Protein AF-A0A2N1JCU8-F1 (afdb_monomer_lite)

Organism: NCBI:txid2020962

Sequence (66 aa):
MGNGARAQQKRERNAKSNASKDPKSQLKTNEAAKNVVCQVCRQTFLLTVREPALLQHAENKHSKVR

Structure (mmCIF, N/CA/C/O backbone):
data_AF-A0A2N1JCU8-F1
#
_entry.id   AF-A0A2N1JCU8-F1
#
loop_
_atom_site.group_PDB
_atom_site.id
_atom_site.type_symbol
_atom_site.label_atom_id
_atom_site.label_alt_id
_atom_site.label_comp_id
_atom_site.label_asym_id
_atom_site.label_entity_id
_atom_site.label_seq_id
_atom_site.pdbx_PDB_ins_code
_atom_site.Cartn_x
_atom_site.Cartn_y
_atom_site.Cartn_z
_atom_site.occupancy
_atom_site.B_iso_or_equiv
_atom_site.auth_seq_id
_atom_site.auth_comp_id
_atom_site.auth_asym_id
_atom_site.auth_atom_id
_atom_site.pdbx_PDB_model_num
ATOM 1 N N . MET A 1 1 ? 38.497 15.861 -40.869 1.00 47.88 1 MET A N 1
ATOM 2 C CA . MET A 1 1 ? 38.049 14.452 -40.755 1.00 47.88 1 MET A CA 1
ATOM 3 C C . MET A 1 1 ? 38.112 14.069 -39.274 1.00 47.88 1 MET A C 1
ATOM 5 O O . MET A 1 1 ? 39.202 13.986 -38.751 1.00 47.88 1 MET A O 1
ATOM 9 N N . GLY A 1 2 ? 37.077 13.931 -38.452 1.00 49.62 2 GLY A N 1
ATOM 10 C CA . GLY A 1 2 ? 35.640 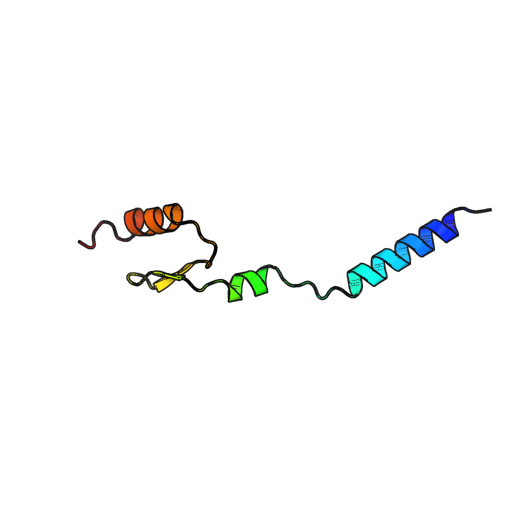13.800 -38.655 1.00 49.62 2 GLY A CA 1
ATOM 11 C C . GLY A 1 2 ? 35.082 12.792 -37.634 1.00 49.62 2 GLY A C 1
ATOM 12 O O . GLY A 1 2 ? 34.527 11.778 -38.034 1.00 49.62 2 GLY A O 1
ATOM 13 N N . ASN A 1 3 ? 35.222 13.042 -36.320 1.00 56.12 3 ASN A N 1
ATOM 14 C CA . ASN A 1 3 ? 34.710 12.161 -35.241 1.00 56.12 3 ASN A CA 1
ATOM 15 C C . ASN A 1 3 ? 33.162 12.068 -35.175 1.00 56.12 3 ASN A C 1
ATOM 17 O O . ASN A 1 3 ? 32.604 11.401 -34.302 1.00 56.12 3 ASN A O 1
ATOM 21 N N . GLY A 1 4 ? 32.457 12.707 -36.116 1.00 56.34 4 GLY A N 1
ATOM 22 C CA . GLY A 1 4 ? 31.002 12.667 -36.251 1.00 56.34 4 GLY A CA 1
ATOM 23 C C . GLY A 1 4 ? 30.460 11.297 -36.660 1.00 56.34 4 GLY A C 1
ATOM 24 O O . GLY A 1 4 ? 29.425 10.892 -36.139 1.00 56.34 4 GLY A O 1
ATOM 25 N N . ALA A 1 5 ? 31.186 10.534 -37.488 1.00 65.06 5 ALA A N 1
ATOM 26 C CA . ALA A 1 5 ? 30.727 9.221 -37.957 1.00 65.06 5 ALA A CA 1
ATOM 27 C C . ALA A 1 5 ? 30.598 8.206 -36.805 1.00 65.06 5 ALA A C 1
ATOM 29 O O . ALA A 1 5 ? 29.593 7.505 -36.682 1.00 65.06 5 ALA A O 1
ATOM 30 N N . ARG A 1 6 ? 31.571 8.193 -35.881 1.00 66.69 6 ARG A N 1
ATOM 31 C CA . ARG A 1 6 ? 31.535 7.338 -34.680 1.00 66.69 6 ARG A CA 1
ATOM 32 C C . ARG A 1 6 ? 30.435 7.766 -33.704 1.00 66.69 6 ARG A C 1
ATOM 34 O O . ARG A 1 6 ? 29.771 6.916 -33.109 1.00 66.69 6 ARG A O 1
ATOM 41 N N . ALA A 1 7 ? 30.209 9.075 -33.561 1.00 66.94 7 ALA A N 1
ATOM 42 C CA . ALA A 1 7 ? 29.140 9.619 -32.723 1.00 66.94 7 ALA A CA 1
ATOM 43 C C . ALA A 1 7 ? 27.741 9.334 -33.298 1.00 66.94 7 ALA A C 1
ATOM 45 O O . ALA A 1 7 ? 26.805 9.080 -32.539 1.00 66.94 7 ALA A O 1
ATOM 46 N N . GLN A 1 8 ? 27.593 9.349 -34.623 1.00 71.62 8 GLN A N 1
ATOM 47 C CA . GLN A 1 8 ? 26.341 9.037 -35.312 1.00 71.62 8 GLN A CA 1
ATOM 48 C C . GLN A 1 8 ? 26.016 7.543 -35.214 1.00 71.62 8 GLN A C 1
ATOM 50 O O . GLN A 1 8 ? 24.928 7.197 -34.765 1.00 71.62 8 GLN A O 1
ATOM 55 N N . GLN A 1 9 ? 26.995 6.659 -35.444 1.00 75.50 9 GLN A N 1
ATOM 56 C CA . GLN A 1 9 ? 26.826 5.213 -35.237 1.00 75.50 9 GLN A CA 1
ATOM 57 C C . GLN A 1 9 ? 26.501 4.847 -33.779 1.00 75.50 9 GLN A C 1
ATOM 59 O O . GLN A 1 9 ? 25.758 3.899 -33.519 1.00 75.50 9 GLN A O 1
ATOM 64 N N . LYS A 1 10 ? 27.050 5.580 -32.797 1.00 74.62 10 LYS A N 1
ATOM 65 C CA . LYS A 1 10 ? 26.697 5.397 -31.379 1.00 74.62 10 LYS A CA 1
ATOM 66 C C . LYS A 1 10 ? 25.252 5.821 -31.105 1.00 74.62 10 LYS A C 1
ATOM 68 O O . LYS A 1 10 ? 24.544 5.099 -30.406 1.00 74.62 10 LYS A O 1
ATOM 73 N N . ARG A 1 11 ? 24.813 6.958 -31.655 1.00 70.44 11 ARG A N 1
ATOM 74 C CA . ARG A 1 11 ? 23.429 7.440 -31.522 1.00 70.44 11 ARG A CA 1
ATOM 75 C C . ARG A 1 11 ? 22.433 6.485 -32.178 1.00 70.44 11 ARG A C 1
ATOM 77 O O . ARG A 1 11 ? 21.459 6.113 -31.533 1.00 70.44 11 ARG A O 1
ATOM 84 N N . GLU A 1 12 ? 22.724 6.005 -33.384 1.00 74.62 12 GLU A N 1
ATOM 85 C CA . GLU A 1 12 ? 21.877 5.037 -34.089 1.00 74.62 12 GLU A CA 1
ATOM 86 C C . GLU A 1 12 ? 21.772 3.692 -33.369 1.00 74.62 12 GLU A C 1
ATOM 88 O O . GLU A 1 12 ? 20.673 3.153 -33.252 1.00 74.62 12 GLU A O 1
ATOM 93 N N . ARG A 1 13 ? 22.880 3.155 -32.834 1.00 74.00 13 ARG A N 1
ATOM 94 C CA . ARG A 1 13 ? 22.829 1.925 -32.024 1.00 74.00 13 ARG A CA 1
ATOM 95 C C . ARG A 1 13 ? 22.007 2.113 -30.752 1.00 74.00 13 ARG A C 1
ATOM 97 O O . ARG A 1 13 ? 21.218 1.241 -30.418 1.00 74.00 13 ARG A O 1
ATOM 104 N N . ASN A 1 14 ? 22.153 3.243 -30.062 1.00 69.31 14 ASN A N 1
ATOM 105 C CA . ASN A 1 14 ? 21.396 3.511 -28.837 1.00 69.31 14 ASN A CA 1
ATOM 106 C C . ASN A 1 14 ? 19.890 3.672 -29.123 1.00 69.31 14 ASN A C 1
ATOM 108 O O . ASN A 1 14 ? 19.063 3.092 -28.427 1.00 69.31 14 ASN A O 1
ATOM 112 N N . ALA A 1 15 ? 19.534 4.371 -30.205 1.00 66.81 15 ALA A N 1
ATOM 113 C CA . ALA A 1 15 ? 18.149 4.506 -30.650 1.00 66.81 15 ALA A CA 1
ATOM 114 C C . ALA A 1 15 ? 17.520 3.151 -31.024 1.00 66.81 15 ALA A C 1
ATOM 116 O O . ALA A 1 15 ? 16.418 2.849 -30.576 1.00 66.81 15 ALA A O 1
ATOM 117 N N . LYS A 1 16 ? 18.241 2.295 -31.763 1.00 65.12 16 LYS A N 1
ATOM 118 C CA . LYS A 1 16 ? 17.777 0.946 -32.149 1.00 65.12 16 LYS A CA 1
ATOM 119 C C . LYS A 1 16 ? 17.621 0.009 -30.936 1.00 65.12 16 LYS A C 1
ATOM 121 O O . LYS A 1 16 ? 16.641 -0.733 -30.855 1.00 65.12 16 LYS A O 1
ATOM 126 N N . SER A 1 17 ? 18.520 0.101 -29.952 1.00 62.06 17 SER A N 1
ATOM 127 C CA . SER A 1 17 ? 18.432 -0.656 -28.691 1.00 62.06 17 SER A CA 1
ATOM 128 C C . SER A 1 17 ? 17.305 -0.190 -27.762 1.00 62.06 17 SER A C 1
ATOM 130 O O . SER A 1 17 ? 16.798 -0.994 -26.980 1.00 62.06 17 SER A O 1
ATOM 132 N N . ASN A 1 18 ? 16.908 1.085 -27.829 1.00 58.41 18 ASN A N 1
ATOM 133 C CA . ASN A 1 18 ? 15.786 1.621 -27.050 1.00 58.41 18 ASN A CA 1
ATOM 134 C C . ASN A 1 18 ? 14.436 1.432 -27.754 1.00 58.41 18 ASN A C 1
ATOM 136 O O . ASN A 1 18 ? 13.432 1.285 -27.072 1.00 58.41 18 ASN A O 1
ATOM 140 N N . ALA A 1 19 ? 14.411 1.371 -29.089 1.00 57.62 19 ALA A N 1
ATOM 141 C CA . ALA A 1 19 ? 13.204 1.094 -29.871 1.00 57.62 19 ALA A CA 1
ATOM 142 C C . ALA A 1 19 ? 12.752 -0.377 -29.799 1.00 57.62 19 ALA A C 1
ATOM 144 O O . ALA A 1 19 ? 11.576 -0.665 -29.981 1.00 57.62 19 ALA A O 1
ATOM 145 N N . SER A 1 20 ? 13.676 -1.306 -29.515 1.00 54.91 20 SER A N 1
ATOM 146 C CA . SER A 1 20 ? 13.387 -2.752 -29.433 1.00 54.91 20 SER A CA 1
ATOM 147 C C . SER A 1 20 ? 12.979 -3.221 -28.033 1.00 54.91 20 SER A C 1
ATOM 149 O O . SER A 1 20 ? 12.610 -4.378 -27.843 1.00 54.91 20 SER A O 1
ATOM 151 N N . LYS A 1 21 ? 13.057 -2.343 -27.028 1.00 59.09 21 LYS A N 1
ATOM 152 C CA . LYS A 1 21 ? 12.445 -2.604 -25.730 1.00 59.09 21 LYS A CA 1
ATOM 153 C C . LYS A 1 21 ? 11.011 -2.130 -25.852 1.00 59.09 21 LYS A C 1
ATOM 155 O O . LYS A 1 21 ? 10.763 -0.938 -25.690 1.00 59.09 21 LYS A O 1
ATOM 160 N N . ASP A 1 22 ? 10.094 -3.058 -26.137 1.00 57.97 22 ASP A N 1
ATOM 161 C CA . ASP A 1 22 ? 8.684 -2.846 -25.812 1.00 57.97 22 ASP A CA 1
ATOM 162 C C . ASP A 1 22 ? 8.667 -2.179 -24.432 1.00 57.97 22 ASP A C 1
ATOM 164 O O . ASP A 1 22 ? 9.323 -2.703 -23.514 1.00 57.97 22 ASP A O 1
ATOM 168 N N . PRO A 1 23 ? 8.097 -0.971 -24.289 1.00 56.91 23 PRO A N 1
ATOM 169 C CA . PRO A 1 23 ? 8.036 -0.336 -22.997 1.00 56.91 23 PRO A CA 1
ATOM 170 C C . PRO A 1 23 ? 7.217 -1.288 -22.139 1.00 56.91 23 PRO A C 1
ATOM 172 O O . PRO A 1 23 ? 5.991 -1.283 -22.222 1.00 56.91 23 PRO A O 1
ATOM 175 N N . LYS A 1 24 ? 7.902 -2.124 -21.340 1.00 59.22 24 LYS A N 1
ATOM 176 C CA . LYS A 1 24 ? 7.306 -2.909 -20.264 1.00 59.22 24 LYS A CA 1
ATOM 177 C C . LYS A 1 24 ? 6.695 -1.872 -19.358 1.00 59.22 24 LYS A C 1
ATOM 179 O O . LYS A 1 24 ? 7.368 -1.313 -18.492 1.00 59.22 24 LYS A O 1
ATOM 184 N N . SER A 1 25 ? 5.460 -1.527 -19.685 1.00 66.75 25 SER A N 1
ATOM 185 C CA . SER A 1 25 ? 4.719 -0.466 -19.062 1.00 66.75 25 SER A CA 1
ATOM 186 C C . SER A 1 25 ? 4.684 -0.862 -17.606 1.00 66.75 25 SER A C 1
ATOM 188 O O . SER A 1 25 ? 4.035 -1.840 -17.238 1.00 66.75 25 SER A O 1
ATOM 190 N N . GLN A 1 26 ? 5.459 -0.150 -16.790 1.00 66.44 26 GLN A N 1
ATOM 191 C CA . GLN A 1 26 ? 5.462 -0.352 -15.351 1.00 66.44 26 GLN A CA 1
ATOM 192 C C . GLN A 1 26 ? 4.017 -0.297 -14.848 1.00 66.44 26 GLN A C 1
ATOM 194 O O . GLN A 1 26 ? 3.665 -1.039 -13.947 1.00 66.44 26 GLN A O 1
ATOM 199 N N . LEU A 1 27 ? 3.151 0.492 -15.498 1.00 69.31 27 LEU A N 1
ATOM 200 C CA . LEU A 1 27 ? 1.714 0.529 -15.240 1.00 69.31 27 LEU A CA 1
ATOM 201 C C . LEU A 1 27 ? 1.049 -0.843 -15.436 1.00 69.31 27 LEU A C 1
ATOM 203 O O . LEU A 1 27 ? 0.422 -1.311 -14.496 1.00 69.31 27 LEU A O 1
ATOM 207 N N . LYS A 1 28 ? 1.271 -1.540 -16.561 1.00 69.25 28 LYS A N 1
ATOM 208 C CA . LYS A 1 28 ? 0.717 -2.893 -16.788 1.00 69.25 28 LYS A CA 1
ATOM 209 C C . LYS A 1 28 ? 1.224 -3.908 -15.759 1.00 69.25 28 LYS A C 1
ATOM 211 O O . LYS A 1 28 ? 0.453 -4.713 -15.244 1.00 69.25 28 LYS A O 1
ATOM 216 N N . THR A 1 29 ? 2.515 -3.856 -15.426 1.00 70.81 29 THR A N 1
ATOM 217 C CA . THR A 1 29 ? 3.102 -4.727 -14.393 1.00 70.81 29 THR A CA 1
ATOM 218 C C . THR A 1 29 ? 2.510 -4.433 -13.011 1.00 70.81 29 THR A C 1
ATOM 220 O O . THR A 1 29 ? 2.216 -5.354 -12.255 1.00 70.81 29 THR A O 1
ATOM 223 N N . ASN A 1 30 ? 2.292 -3.156 -12.687 1.00 68.31 30 ASN A N 1
ATOM 224 C CA . ASN A 1 30 ? 1.671 -2.730 -11.434 1.00 68.31 30 ASN A CA 1
ATOM 225 C C . ASN A 1 30 ? 0.182 -3.101 -11.374 1.00 68.31 30 ASN A C 1
ATOM 227 O O . ASN A 1 30 ? -0.307 -3.463 -10.309 1.00 68.31 30 ASN A O 1
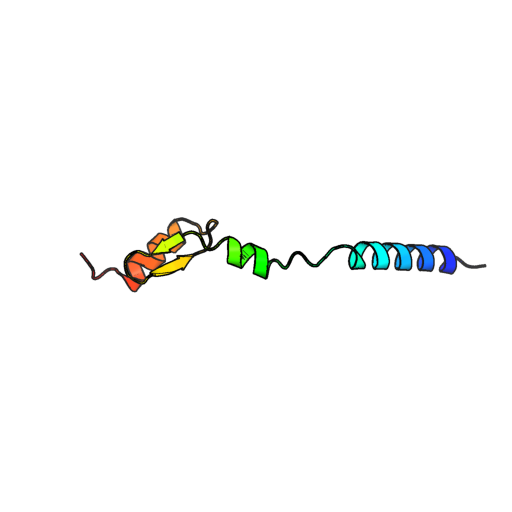ATOM 231 N N . GLU A 1 31 ? -0.542 -3.058 -12.494 1.00 71.81 31 GLU A N 1
ATOM 232 C CA . GLU A 1 31 ? -1.935 -3.514 -12.569 1.00 71.81 31 GLU A CA 1
ATOM 233 C C . GLU A 1 31 ? -2.055 -5.015 -12.292 1.00 71.81 31 GLU A C 1
ATOM 235 O O . GLU A 1 31 ? -2.873 -5.408 -11.461 1.00 71.81 31 GLU A O 1
ATOM 240 N N . ALA A 1 32 ? -1.187 -5.838 -12.888 1.00 72.50 32 ALA A N 1
ATOM 241 C CA . ALA A 1 32 ? -1.125 -7.278 -12.618 1.00 72.50 32 ALA A CA 1
ATOM 242 C C . ALA A 1 32 ? -0.677 -7.612 -11.179 1.00 72.50 32 ALA A C 1
ATOM 244 O O . ALA A 1 32 ? -0.945 -8.699 -10.670 1.00 72.50 32 ALA A O 1
ATOM 245 N N . ALA A 1 33 ? 0.001 -6.683 -10.502 1.00 76.19 33 ALA A N 1
ATOM 246 C CA . ALA A 1 33 ? 0.470 -6.866 -9.134 1.00 76.19 33 ALA A CA 1
ATOM 247 C C . ALA A 1 33 ? -0.592 -6.544 -8.063 1.00 76.19 33 ALA A C 1
ATOM 249 O O . ALA A 1 33 ? -0.293 -6.693 -6.878 1.00 76.19 33 ALA A O 1
ATOM 250 N N . LYS A 1 34 ? -1.813 -6.116 -8.419 1.00 78.31 34 LYS A N 1
ATOM 251 C CA . LYS A 1 34 ? -2.895 -5.809 -7.458 1.00 78.31 34 LYS A CA 1
ATOM 252 C C . LYS A 1 34 ? -3.580 -7.071 -6.908 1.00 78.31 34 LYS A C 1
ATOM 254 O O . LYS A 1 34 ? -4.738 -7.336 -7.213 1.00 78.31 34 LYS A O 1
ATOM 259 N N . ASN A 1 35 ? -2.869 -7.841 -6.087 1.00 83.50 35 ASN A N 1
ATOM 260 C CA . ASN A 1 35 ? -3.340 -9.145 -5.596 1.00 83.50 35 ASN A CA 1
ATOM 261 C C . ASN A 1 35 ? -3.883 -9.138 -4.156 1.00 83.50 35 ASN A C 1
ATOM 263 O O . ASN A 1 35 ? -4.396 -10.154 -3.697 1.00 83.50 35 ASN A O 1
ATOM 267 N N . VAL A 1 36 ? -3.783 -8.024 -3.425 1.00 89.31 36 VAL A N 1
ATOM 268 C CA . VAL A 1 36 ? -4.272 -7.926 -2.039 1.00 89.31 36 VAL A CA 1
ATOM 269 C C . VAL A 1 36 ? -5.606 -7.188 -2.030 1.00 89.31 36 VAL A C 1
ATOM 271 O O . VAL A 1 36 ? -5.704 -6.101 -2.591 1.00 89.31 36 VAL A O 1
ATOM 274 N N . VAL A 1 37 ? -6.637 -7.743 -1.392 1.00 90.81 37 VAL A N 1
ATOM 275 C CA . VAL A 1 37 ? -7.984 -7.147 -1.353 1.00 90.81 37 VAL A CA 1
ATOM 276 C C . VAL A 1 37 ? -8.443 -6.990 0.092 1.00 90.81 37 VAL A C 1
ATOM 278 O O . VAL A 1 37 ? -8.439 -7.952 0.858 1.00 90.81 37 VAL A O 1
ATOM 281 N N . CYS A 1 38 ? -8.870 -5.783 0.471 1.00 92.19 38 CYS A N 1
ATOM 282 C CA . CYS A 1 38 ? -9.532 -5.575 1.757 1.00 92.19 38 CYS A CA 1
ATOM 283 C C . CYS A 1 38 ? -10.907 -6.258 1.756 1.00 92.19 38 CYS A C 1
ATOM 285 O O . CYS A 1 38 ? -11.750 -5.941 0.924 1.00 92.19 38 CYS A O 1
ATOM 287 N N . GLN A 1 39 ? -11.175 -7.139 2.718 1.00 90.19 39 GLN A N 1
ATOM 288 C CA . GLN A 1 39 ? -12.457 -7.855 2.794 1.00 90.19 39 GLN A CA 1
ATOM 289 C C . GLN A 1 39 ? -13.642 -6.957 3.188 1.00 90.19 39 GLN A C 1
ATOM 291 O O . GLN A 1 39 ? -14.787 -7.295 2.905 1.00 90.19 39 GLN A O 1
ATOM 296 N N . VAL A 1 40 ? -13.382 -5.794 3.797 1.00 91.00 40 VAL A N 1
ATOM 297 C CA . VAL A 1 40 ? -14.432 -4.874 4.263 1.00 91.00 40 VAL A CA 1
ATOM 298 C C . VAL A 1 40 ? -14.924 -3.972 3.130 1.00 91.00 40 VAL A C 1
ATOM 300 O O . VAL A 1 40 ? -16.118 -3.923 2.851 1.00 91.00 40 VAL A O 1
ATOM 303 N N . CYS A 1 41 ? -14.015 -3.277 2.435 1.00 93.00 41 CYS A N 1
ATOM 304 C CA . CYS A 1 41 ? -14.376 -2.323 1.375 1.00 93.00 41 CYS A CA 1
ATOM 305 C C . CYS A 1 41 ? -13.981 -2.750 -0.042 1.00 93.00 41 CYS A C 1
ATOM 307 O O . CYS A 1 41 ? -14.190 -1.989 -0.984 1.00 93.00 41 CYS A O 1
ATOM 309 N N . ARG A 1 42 ? -13.389 -3.939 -0.210 1.00 90.19 42 ARG A N 1
ATOM 310 C CA . ARG A 1 42 ? -12.931 -4.490 -1.501 1.00 90.19 42 ARG A CA 1
ATOM 311 C C . ARG A 1 42 ? -11.902 -3.628 -2.238 1.00 90.19 42 ARG A C 1
ATOM 313 O O . ARG A 1 42 ? -11.675 -3.816 -3.430 1.00 90.19 42 ARG A O 1
ATOM 320 N N . GLN A 1 43 ? -11.238 -2.711 -1.534 1.00 89.88 43 GLN A N 1
ATOM 321 C CA . GLN A 1 43 ? -10.130 -1.946 -2.092 1.00 89.88 43 GLN A CA 1
ATOM 322 C C . GLN A 1 43 ? -8.956 -2.884 -2.399 1.00 89.88 43 GLN A C 1
ATOM 324 O O . GLN A 1 43 ? -8.536 -3.668 -1.546 1.00 89.88 43 GLN A O 1
ATOM 329 N N . THR A 1 44 ? -8.436 -2.793 -3.622 1.00 90.44 44 THR A N 1
ATOM 330 C CA . THR A 1 44 ? -7.281 -3.568 -4.085 1.00 90.44 44 THR A CA 1
ATOM 331 C C . THR A 1 44 ? -5.977 -2.835 -3.783 1.00 90.44 44 THR A C 1
ATOM 333 O O . THR A 1 44 ? -5.863 -1.636 -4.055 1.00 90.44 44 THR A O 1
ATOM 336 N N . PHE A 1 45 ? -4.972 -3.563 -3.321 1.00 89.25 45 PHE A N 1
ATOM 337 C CA . PHE A 1 45 ? -3.621 -3.089 -3.052 1.00 89.25 45 PHE A CA 1
ATOM 338 C C . PHE A 1 45 ? -2.607 -3.904 -3.854 1.00 89.25 45 PHE A C 1
ATOM 340 O O . PHE A 1 45 ? -2.852 -5.051 -4.235 1.00 89.25 45 PHE A O 1
ATOM 347 N N . LEU A 1 46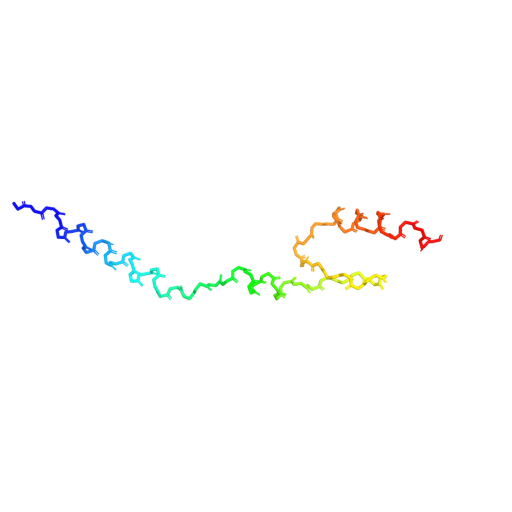 ? -1.453 -3.292 -4.111 1.00 90.00 46 LEU A N 1
ATOM 348 C CA . LEU A 1 46 ? -0.314 -3.970 -4.723 1.00 90.00 46 LEU A CA 1
ATOM 349 C C . LEU A 1 46 ? 0.207 -5.065 -3.788 1.00 90.00 46 LEU A C 1
ATOM 351 O O . LEU A 1 46 ? 0.260 -4.866 -2.581 1.00 90.00 46 LEU A O 1
ATOM 355 N N . LEU A 1 47 ? 0.661 -6.186 -4.344 1.00 84.56 47 LEU A N 1
ATOM 356 C CA . LEU A 1 47 ? 1.258 -7.298 -3.598 1.00 84.56 47 LEU A CA 1
ATOM 357 C C . LEU A 1 47 ? 2.492 -6.867 -2.793 1.00 84.56 47 LEU A C 1
ATOM 359 O O . LEU A 1 47 ? 2.777 -7.422 -1.742 1.00 84.56 47 LEU A O 1
ATOM 363 N N . THR A 1 48 ? 3.217 -5.864 -3.282 1.00 85.94 48 THR A N 1
ATOM 364 C CA . THR A 1 48 ? 4.427 -5.321 -2.654 1.00 85.94 48 THR A CA 1
ATOM 365 C C . THR A 1 48 ? 4.140 -4.223 -1.627 1.00 85.94 48 THR A C 1
ATOM 367 O O . THR A 1 48 ? 5.074 -3.587 -1.131 1.00 85.94 48 THR A O 1
ATOM 370 N N . VAL A 1 49 ? 2.867 -3.955 -1.316 1.00 89.31 49 VAL A N 1
ATOM 371 C CA . VAL A 1 49 ? 2.498 -2.995 -0.272 1.00 89.31 49 VAL A CA 1
ATOM 372 C C . VAL A 1 49 ? 3.050 -3.455 1.078 1.00 89.31 49 VAL A C 1
ATOM 374 O O . VAL A 1 49 ? 3.027 -4.637 1.411 1.00 89.31 49 VAL A O 1
ATOM 377 N N . ARG A 1 50 ? 3.565 -2.511 1.868 1.00 90.88 50 ARG A N 1
ATOM 378 C CA . ARG A 1 50 ? 4.073 -2.823 3.206 1.00 90.88 50 ARG A CA 1
ATOM 379 C C . ARG A 1 50 ? 2.924 -2.984 4.193 1.00 90.88 50 ARG A C 1
ATOM 381 O O . ARG A 1 50 ? 1.951 -2.232 4.140 1.00 90.88 50 ARG A O 1
ATOM 388 N N . GLU A 1 51 ? 3.102 -3.885 5.151 1.00 89.06 51 GLU A N 1
ATOM 389 C CA . GLU A 1 51 ? 2.129 -4.168 6.210 1.00 89.06 51 GLU A CA 1
ATOM 390 C C . GLU A 1 51 ? 1.641 -2.919 6.973 1.00 89.06 51 GLU A C 1
ATOM 392 O O . GLU A 1 51 ? 0.426 -2.765 7.100 1.00 89.06 51 GLU A O 1
ATOM 397 N N . PRO A 1 52 ? 2.495 -1.946 7.367 1.00 92.69 52 PRO A N 1
ATOM 398 C CA . PRO A 1 52 ? 2.022 -0.755 8.076 1.00 92.69 52 PRO A CA 1
ATOM 399 C C . PRO A 1 52 ? 1.018 0.080 7.274 1.00 92.69 52 PRO A C 1
ATOM 401 O O . PRO A 1 52 ? 0.119 0.685 7.847 1.00 92.69 52 PRO A O 1
ATOM 404 N N . ALA A 1 53 ? 1.132 0.096 5.942 1.00 90.62 53 ALA A N 1
ATOM 405 C CA . ALA A 1 53 ? 0.188 0.818 5.091 1.00 90.62 53 ALA A CA 1
ATOM 406 C C . ALA A 1 53 ? -1.181 0.117 5.027 1.00 90.62 53 ALA A C 1
ATOM 408 O O . ALA A 1 53 ? -2.213 0.783 4.924 1.00 90.62 53 ALA A O 1
ATOM 409 N N . LEU A 1 54 ? -1.205 -1.217 5.118 1.00 91.00 54 LEU A N 1
ATOM 410 C CA . LEU A 1 54 ? -2.445 -1.993 5.211 1.00 91.00 54 LEU A CA 1
ATOM 411 C C . LEU A 1 54 ? -3.113 -1.818 6.579 1.00 91.00 54 LEU A C 1
ATOM 413 O O . LEU A 1 54 ? -4.331 -1.645 6.638 1.00 91.00 54 LEU A O 1
ATOM 417 N N . LEU A 1 55 ? -2.323 -1.801 7.657 1.00 90.12 55 LEU A N 1
ATOM 418 C CA . LEU A 1 55 ? -2.809 -1.514 9.009 1.00 90.12 55 LEU A CA 1
ATOM 419 C C . LEU A 1 55 ? -3.406 -0.111 9.088 1.00 90.12 55 LEU A C 1
ATOM 421 O O . LEU A 1 55 ? -4.556 0.041 9.486 1.00 90.12 55 LEU A O 1
ATOM 425 N N . GLN A 1 56 ? -2.696 0.893 8.573 1.00 91.25 56 GLN A N 1
ATOM 426 C CA . GLN A 1 56 ? -3.199 2.262 8.513 1.00 91.25 56 GLN A CA 1
ATOM 427 C C . GLN A 1 56 ? -4.503 2.367 7.702 1.00 91.25 56 GLN A C 1
ATOM 429 O O . GLN A 1 56 ? -5.395 3.141 8.056 1.00 91.25 56 GLN A O 1
ATOM 434 N N . HIS A 1 57 ? -4.644 1.602 6.613 1.00 92.44 57 HIS A N 1
ATOM 435 C CA . HIS A 1 57 ? -5.909 1.518 5.882 1.00 92.44 57 HIS A CA 1
ATOM 436 C C . HIS A 1 57 ? -7.025 0.942 6.762 1.00 92.44 57 HIS A C 1
ATOM 438 O O . HI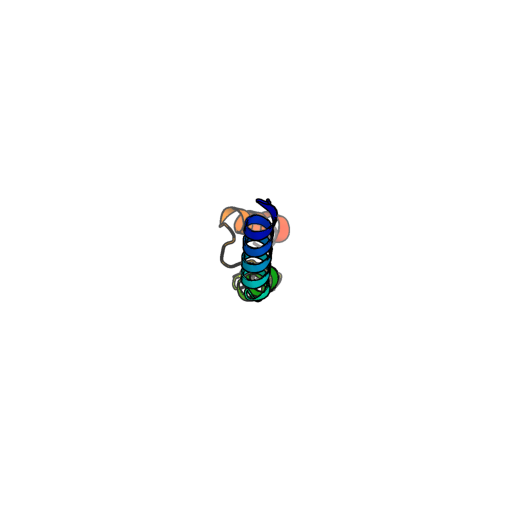S A 1 57 ? -8.106 1.531 6.827 1.00 92.44 57 HIS A O 1
ATOM 444 N N . ALA A 1 58 ? -6.766 -0.180 7.436 1.00 90.12 58 ALA A N 1
ATOM 445 C CA . ALA A 1 58 ? -7.742 -0.834 8.297 1.00 90.12 58 ALA A CA 1
ATOM 446 C C . ALA A 1 58 ? -8.166 0.063 9.470 1.00 90.12 58 ALA A C 1
ATOM 448 O O . ALA A 1 58 ? -9.359 0.235 9.704 1.00 90.12 58 ALA A O 1
ATOM 449 N N . GLU A 1 59 ? -7.219 0.704 10.146 1.00 89.25 59 GLU A N 1
ATOM 450 C CA . GLU A 1 59 ? -7.475 1.599 11.277 1.00 89.25 59 GLU A CA 1
ATOM 451 C C . GLU A 1 59 ? -8.234 2.859 10.843 1.00 89.25 59 GLU A C 1
ATOM 453 O O . GLU A 1 59 ? -9.268 3.200 11.411 1.00 89.25 59 GLU A O 1
ATOM 458 N N . ASN A 1 60 ? -7.801 3.544 9.784 1.00 89.00 60 ASN A N 1
ATOM 459 C CA . ASN A 1 60 ? -8.439 4.806 9.399 1.00 89.00 60 ASN A CA 1
ATOM 460 C C . ASN A 1 60 ? -9.804 4.626 8.725 1.00 89.00 60 ASN A C 1
ATOM 462 O O . ASN A 1 60 ? -10.631 5.539 8.775 1.00 89.00 60 ASN A O 1
ATOM 466 N N . LYS A 1 61 ? -10.037 3.498 8.041 1.00 87.00 61 LYS A N 1
ATOM 467 C CA . LYS A 1 61 ? -11.280 3.267 7.283 1.00 87.00 61 LYS A CA 1
ATOM 468 C C . LYS A 1 61 ? -12.256 2.327 7.986 1.00 87.00 61 LYS A C 1
ATOM 470 O O . LYS A 1 61 ? -13.457 2.518 7.826 1.00 87.00 61 LYS A O 1
ATOM 475 N N . HIS A 1 62 ? -11.763 1.372 8.776 1.00 89.12 62 HIS A N 1
ATOM 476 C CA . HIS A 1 62 ? -12.563 0.285 9.359 1.00 89.12 62 HIS A CA 1
ATOM 477 C C . HIS A 1 62 ? -12.431 0.175 10.885 1.00 89.12 62 HIS A C 1
ATOM 479 O O . HIS A 1 62 ? -12.934 -0.788 11.457 1.00 89.12 62 HIS A O 1
ATOM 485 N N . SER A 1 63 ? -11.837 1.164 11.5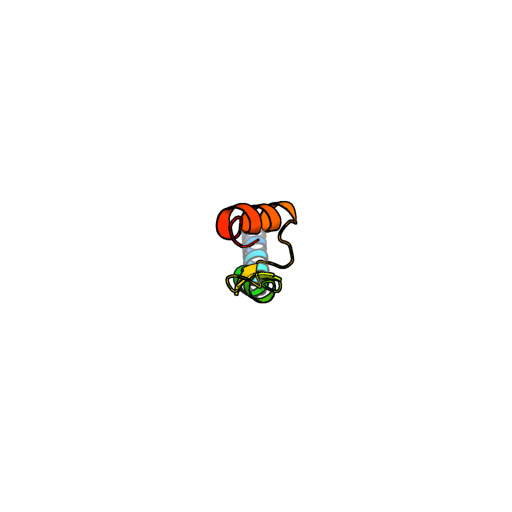69 1.00 73.94 63 SER A N 1
ATO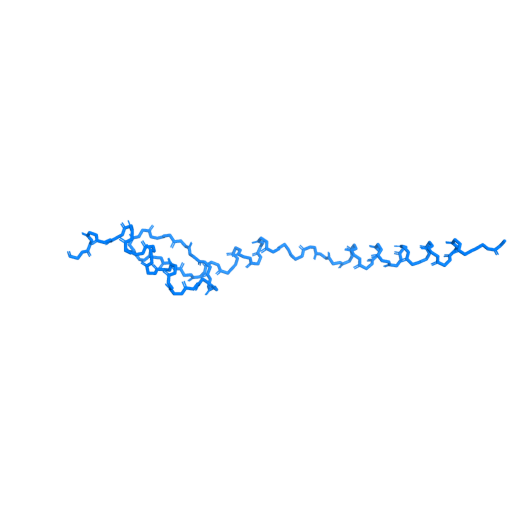M 486 C CA . SER A 1 63 ? -11.718 1.192 13.047 1.00 73.94 63 SER A CA 1
ATOM 487 C C . SER A 1 63 ? -13.038 1.047 13.800 1.00 73.94 63 SER A C 1
ATOM 489 O O . SER A 1 63 ? -13.025 0.708 14.977 1.00 73.94 63 SER A O 1
ATOM 491 N N . LYS A 1 64 ? -14.175 1.300 13.145 1.00 64.56 64 LYS A N 1
ATOM 492 C CA . LYS A 1 64 ? -15.510 1.202 13.749 1.00 64.56 64 LYS A CA 1
ATOM 493 C C . LYS A 1 64 ? -16.208 -0.147 13.540 1.00 64.56 64 LYS A C 1
ATOM 495 O O . LYS A 1 64 ? -17.360 -0.267 13.936 1.00 64.56 64 LYS A O 1
ATOM 500 N N . VAL A 1 65 ? -15.565 -1.142 12.918 1.00 54.72 65 VAL A N 1
ATOM 501 C CA . VAL A 1 65 ? -16.184 -2.459 12.645 1.00 54.72 65 VAL A CA 1
ATOM 502 C C . VAL A 1 65 ? -15.649 -3.544 13.587 1.00 54.72 65 VAL A C 1
ATOM 504 O O . VAL A 1 65 ? -15.261 -4.629 13.155 1.00 54.72 65 VAL A O 1
ATOM 507 N N . ARG A 1 66 ? -15.622 -3.256 14.890 1.00 47.81 66 ARG A N 1
ATOM 508 C CA . ARG A 1 66 ? -15.500 -4.287 15.922 1.00 47.81 66 ARG A CA 1
ATOM 509 C C . ARG A 1 66 ? -16.475 -4.025 17.055 1.00 47.81 66 ARG A C 1
ATOM 511 O O . ARG A 1 66 ? -16.622 -2.841 17.421 1.00 47.81 66 ARG A O 1
#

Radius of gyration: 23.33 Å; chains: 1; bounding box: 54×24×57 Å

InterPro domains:
  IPR007513 Small EDRK-rich factor-like, N-terminal [PF04419] (1-35)
  IPR026939 ZNF706/At2g23090 superfamily [G3DSA:4.10.1050.10] (1-66)
  IPR039438 At2g23090-like, zinc-binding domain [PF12907] (38-64)
  IPR039713 At2g23090-like [PTHR33788] (2-65)

Secondary structure (DSSP, 8-state):
--THHHHHHHHHHHHHHHHTS----HHHHHHHT--EE-TTT--EE-TT--HHHHHHHHHHHHTT--

pLDDT: mean 75.45, std 13.79, range [47.81, 93.0]

Foldseek 3Di:
DCCPVVVVVVVVVVVVVVVPPPCPPVVVVQVVQQPDADPPPRDTDGVPDDPVVVVVCCCVPPVPPD